Protein AF-E1ZC90-F1 (afdb_monomer_lite)

Foldseek 3Di:
DADFQEEEEEAPVQVCCCHPDPPSVVVCCVVCVVRRYDYDYYHLDALVNRQVCCVVPPQDDVHHYQEYEYDHQPSLLLVCQLVVHDSLCSQVSNVSSVVSSCVSCVNHHYHYDQDDQDWFAVVSNHADPDPDPPNNRIDRDPPHPCNVSSVSNRVVVD

Radius of gyration: 16.92 Å; chains: 1; bounding box: 38×31×52 Å

Sequence (158 aa):
MQGFRLLFYGDSITEYWMGTNRCVPAVFQKHFGRYRPGVMAVSADQTRHLLWRLQHGEAPVKHPPQTVVLLIGTNDLGLAANAGAPGGRARVAVLEVLYFMRSRWPNAHIILLALLPRGCEKFFGCEPAESGPGSQGRDFSYPSIFTPSITKVNVLLE

InterPro domains:
  IPR013830 SGNH hydrolase-type esterase domain [PF13472] (8-119)
  IPR036514 SGNH hydrolase superfamily [G3DSA:3.40.50.1110] (1-158)

Structure (mmCIF, N/CA/C/O backbone):
data_AF-E1ZC90-F1
#
_entry.id   AF-E1ZC90-F1
#
loop_
_atom_site.group_PDB
_atom_site.id
_atom_site.type_symbol
_atom_site.label_atom_id
_atom_site.label_alt_id
_atom_site.label_comp_id
_atom_site.label_asym_id
_atom_site.label_entity_id
_atom_site.label_seq_id
_atom_site.pdbx_PDB_ins_code
_atom_site.Cartn_x
_atom_site.Cartn_y
_atom_site.Cartn_z
_atom_site.occupancy
_atom_site.B_iso_or_equiv
_atom_site.auth_seq_id
_atom_site.auth_comp_id
_atom_site.auth_asym_id
_atom_site.auth_atom_id
_atom_site.pdbx_PDB_model_num
ATOM 1 N N . MET A 1 1 ? -24.516 4.048 14.988 1.00 54.34 1 MET A N 1
ATOM 2 C CA . MET A 1 1 ? -23.940 2.984 14.135 1.00 54.34 1 MET A CA 1
ATOM 3 C C . MET A 1 1 ? -22.553 2.662 14.657 1.00 54.34 1 MET A C 1
ATOM 5 O O . MET A 1 1 ? -21.864 3.587 15.059 1.00 54.34 1 MET A O 1
ATOM 9 N N . GLN A 1 2 ? -22.163 1.391 14.721 1.00 74.44 2 GLN A N 1
ATOM 10 C CA . GLN A 1 2 ? -20.828 1.006 15.189 1.00 74.44 2 GLN A CA 1
ATOM 11 C C . GLN A 1 2 ? -19.826 1.056 14.012 1.00 74.44 2 GLN A C 1
ATOM 13 O O . GLN A 1 2 ? -20.170 0.601 12.925 1.00 74.44 2 GLN A O 1
ATOM 18 N N . GLY A 1 3 ? -18.604 1.570 14.212 1.00 86.38 3 GLY A N 1
ATOM 19 C CA . GLY A 1 3 ? -17.572 1.670 13.156 1.00 86.38 3 GLY A CA 1
ATOM 20 C C . GLY A 1 3 ? -16.829 0.362 12.850 1.00 86.38 3 GLY A C 1
ATOM 21 O O . GLY A 1 3 ? -17.040 -0.645 13.528 1.00 86.38 3 GLY A O 1
ATOM 22 N N . PHE A 1 4 ? -15.969 0.373 11.831 1.00 94.12 4 PHE A N 1
ATOM 23 C CA . PHE A 1 4 ? -15.142 -0.772 11.426 1.00 94.12 4 PHE A CA 1
ATOM 24 C C . PHE A 1 4 ? -13.993 -1.009 12.413 1.00 94.12 4 PHE A C 1
ATOM 26 O O . PHE A 1 4 ? -13.382 -0.050 12.878 1.00 94.12 4 PHE A O 1
ATOM 33 N N . ARG A 1 5 ? -13.673 -2.273 12.732 1.00 96.69 5 ARG A N 1
ATOM 34 C CA . ARG A 1 5 ? -12.481 -2.578 13.556 1.00 96.69 5 ARG A CA 1
ATOM 35 C C . ARG A 1 5 ? -11.242 -2.820 12.696 1.00 96.69 5 ARG A C 1
ATOM 37 O O . ARG A 1 5 ? -10.144 -2.507 13.145 1.00 96.69 5 ARG A O 1
ATOM 44 N N . LEU A 1 6 ? -11.431 -3.339 11.485 1.00 97.50 6 LEU A N 1
ATOM 45 C CA . LEU A 1 6 ? -10.395 -3.566 10.483 1.00 97.50 6 LEU A CA 1
ATOM 46 C C . LEU A 1 6 ? -10.721 -2.737 9.236 1.00 97.50 6 LEU A C 1
ATOM 48 O O . LEU A 1 6 ? -11.791 -2.911 8.658 1.00 97.50 6 LEU A O 1
ATOM 52 N N . LEU A 1 7 ? -9.829 -1.839 8.828 1.00 97.38 7 LEU A N 1
ATOM 53 C CA . LEU A 1 7 ? -9.988 -1.045 7.608 1.00 97.38 7 LEU A CA 1
ATOM 54 C C . LEU A 1 7 ? -8.902 -1.382 6.594 1.00 97.38 7 LEU A C 1
ATOM 56 O O . LEU A 1 7 ? -7.726 -1.399 6.933 1.00 97.38 7 LEU A O 1
ATOM 60 N N . PHE A 1 8 ? -9.300 -1.613 5.350 1.00 98.00 8 PHE A N 1
ATOM 61 C CA . PHE A 1 8 ? -8.394 -1.777 4.221 1.00 98.00 8 PHE A CA 1
ATOM 62 C C . PHE A 1 8 ? -8.426 -0.511 3.370 1.00 98.00 8 PHE A C 1
ATOM 64 O O . PHE A 1 8 ? -9.482 -0.148 2.858 1.00 98.00 8 PHE A O 1
ATOM 71 N N . TYR A 1 9 ? -7.276 0.128 3.189 1.00 98.44 9 TYR A N 1
ATOM 72 C CA . TYR A 1 9 ? -7.088 1.224 2.243 1.00 98.44 9 TYR A CA 1
ATOM 73 C C . TYR A 1 9 ? -6.176 0.780 1.106 1.00 98.44 9 TYR A C 1
ATOM 75 O O . TYR A 1 9 ? -5.232 0.007 1.294 1.00 98.44 9 TYR A O 1
ATOM 83 N N . GLY A 1 10 ? -6.443 1.300 -0.084 1.00 97.81 10 GLY A N 1
ATOM 84 C CA . GLY A 1 10 ? -5.586 1.068 -1.230 1.00 97.81 10 GLY A CA 1
ATOM 85 C C . GLY A 1 10 ? -6.209 1.501 -2.539 1.00 97.81 10 GLY A C 1
ATOM 86 O O . GLY A 1 10 ? -7.117 2.332 -2.567 1.00 97.81 10 GLY A O 1
ATOM 87 N N . ASP A 1 11 ? -5.695 0.908 -3.605 1.00 96.94 11 ASP A N 1
ATOM 88 C CA . ASP A 1 11 ? -6.164 1.101 -4.971 1.00 96.94 11 ASP A CA 1
ATOM 89 C C . ASP A 1 11 ? -7.064 -0.057 -5.446 1.00 96.94 11 ASP A C 1
ATOM 91 O O . ASP A 1 11 ? -7.628 -0.804 -4.640 1.00 96.94 11 ASP A O 1
ATOM 95 N N . SER A 1 12 ? -7.170 -0.227 -6.766 1.00 93.94 12 SER A N 1
ATOM 96 C CA . SER A 1 12 ? -7.884 -1.317 -7.440 1.00 93.94 12 SER A CA 1
ATOM 97 C C . SER A 1 12 ? -7.614 -2.704 -6.849 1.00 93.94 12 SER A C 1
ATOM 99 O O . SER A 1 12 ? -8.541 -3.498 -6.731 1.00 93.94 12 SER A O 1
ATOM 101 N N . ILE A 1 13 ? -6.377 -3.015 -6.437 1.00 93.94 13 ILE A N 1
ATOM 102 C CA . ILE A 1 13 ? -6.041 -4.337 -5.879 1.00 93.94 13 ILE A CA 1
ATOM 103 C C . ILE A 1 13 ? -6.822 -4.577 -4.583 1.00 93.94 13 ILE A C 1
ATOM 105 O O . ILE A 1 13 ? -7.338 -5.671 -4.349 1.00 93.94 13 ILE A O 1
ATOM 109 N N . THR A 1 14 ? -6.930 -3.543 -3.750 1.00 95.06 14 THR A N 1
ATOM 110 C CA . THR A 1 14 ? -7.666 -3.592 -2.488 1.00 95.06 14 THR A CA 1
ATOM 111 C C . THR A 1 14 ? -9.175 -3.520 -2.725 1.00 95.06 14 THR A C 1
ATOM 113 O O . THR A 1 14 ? -9.926 -4.268 -2.104 1.00 95.06 14 THR A O 1
ATOM 116 N N . GLU A 1 15 ? -9.627 -2.671 -3.649 1.00 92.88 15 GLU A N 1
ATOM 117 C CA . GLU A 1 15 ? -11.043 -2.534 -4.013 1.00 92.88 15 GLU A CA 1
ATOM 118 C C . GLU A 1 15 ? -11.636 -3.860 -4.507 1.00 92.88 15 GLU A C 1
ATOM 120 O O . GLU A 1 15 ? -12.739 -4.238 -4.106 1.00 92.88 15 GLU A O 1
ATOM 125 N N . TYR A 1 16 ? -10.879 -4.629 -5.299 1.00 90.31 16 TYR A N 1
ATOM 126 C CA . TYR A 1 16 ? -11.343 -5.908 -5.832 1.00 90.31 16 TYR A CA 1
ATOM 127 C C . TYR A 1 16 ? -11.708 -6.941 -4.762 1.00 90.31 16 TYR A C 1
ATOM 129 O O . TYR A 1 16 ? -12.501 -7.837 -5.060 1.00 90.31 16 TYR A O 1
ATOM 137 N N . TRP A 1 17 ? -11.245 -6.792 -3.514 1.00 87.50 17 TRP A N 1
ATOM 138 C CA . TRP A 1 17 ? -11.692 -7.633 -2.398 1.00 87.50 17 TRP A CA 1
ATOM 139 C C . TRP A 1 17 ? -13.190 -7.500 -2.086 1.00 87.50 17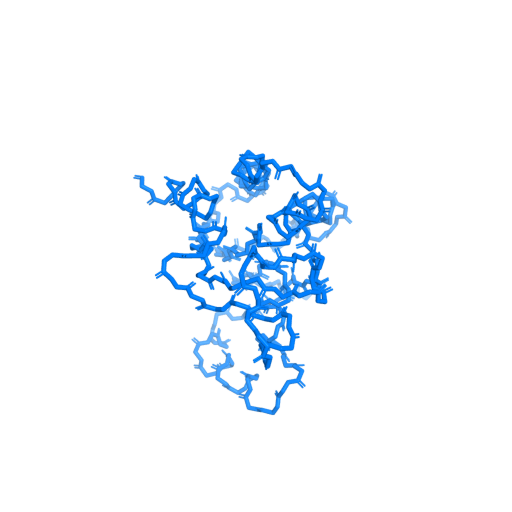 TRP A C 1
ATOM 141 O O . TRP A 1 17 ? -13.795 -8.457 -1.600 1.00 87.50 17 TRP A O 1
ATOM 151 N N . MET A 1 18 ? -13.806 -6.359 -2.420 1.00 78.25 18 MET A N 1
ATOM 152 C CA . MET A 1 18 ? -15.259 -6.147 -2.322 1.00 78.25 18 MET A CA 1
ATOM 153 C C . MET A 1 18 ? -16.035 -6.638 -3.547 1.00 78.25 18 MET A C 1
ATOM 155 O O . MET A 1 18 ? -17.258 -6.741 -3.487 1.00 78.25 18 MET A O 1
ATOM 159 N N . GLY A 1 19 ? -15.329 -7.017 -4.615 1.00 65.19 19 GLY A N 1
ATOM 160 C CA . GLY A 1 19 ? -15.874 -7.708 -5.777 1.00 65.19 19 GLY A CA 1
ATOM 161 C C . GLY A 1 19 ? -16.176 -6.814 -6.981 1.00 65.19 19 GLY A C 1
ATOM 162 O O . GLY A 1 19 ? -17.125 -6.043 -6.984 1.00 65.19 19 GLY A O 1
ATOM 163 N N . THR A 1 20 ? -15.438 -7.052 -8.066 1.00 56.25 20 THR A N 1
ATOM 164 C CA . THR A 1 20 ? -15.904 -6.891 -9.463 1.00 56.25 20 THR A CA 1
ATOM 165 C C . THR A 1 20 ? -15.950 -8.239 -10.207 1.00 56.25 20 THR A C 1
ATOM 167 O O . THR A 1 20 ? -16.547 -8.341 -11.274 1.00 56.25 20 THR A O 1
ATOM 170 N N . ASN A 1 21 ? -15.373 -9.297 -9.614 1.00 53.81 21 ASN A N 1
ATOM 171 C CA . ASN A 1 21 ? -15.377 -10.684 -10.086 1.00 53.81 21 ASN A CA 1
ATOM 172 C C . ASN A 1 21 ? -16.159 -11.596 -9.125 1.00 53.81 21 ASN A C 1
ATOM 174 O O . ASN A 1 21 ? -16.199 -11.370 -7.912 1.00 53.81 21 ASN A O 1
ATOM 178 N N . ARG A 1 22 ? -16.763 -12.666 -9.660 1.00 52.56 22 ARG A N 1
ATOM 179 C CA . ARG A 1 22 ? -17.494 -13.663 -8.858 1.00 52.56 22 ARG A CA 1
ATOM 180 C C . ARG A 1 22 ? -16.514 -14.388 -7.912 1.00 52.56 22 ARG A C 1
ATOM 182 O O . ARG A 1 22 ? -15.400 -14.703 -8.309 1.00 52.56 22 ARG A O 1
ATOM 189 N N . CYS A 1 23 ? -16.941 -14.640 -6.671 1.00 61.50 23 CYS A N 1
ATOM 190 C CA . CYS A 1 23 ? -16.245 -15.367 -5.584 1.00 61.50 23 CYS A CA 1
ATOM 191 C C . CYS A 1 23 ? -15.313 -14.576 -4.640 1.00 61.50 23 CYS A C 1
ATOM 193 O O . CYS A 1 23 ? -15.135 -15.021 -3.504 1.00 61.50 23 CYS A O 1
ATOM 195 N N . VAL A 1 24 ? -1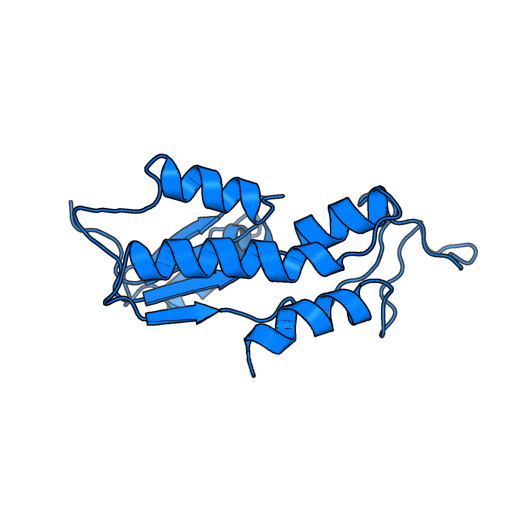4.775 -13.408 -5.012 1.00 76.06 24 VAL A N 1
ATOM 196 C CA . VAL A 1 24 ? -13.849 -12.655 -4.130 1.00 76.06 24 VAL A CA 1
ATOM 197 C C . VAL A 1 24 ? -14.490 -12.197 -2.801 1.00 76.06 24 VAL A C 1
ATOM 199 O O . VAL A 1 24 ? -13.879 -12.415 -1.748 1.00 76.06 24 VAL A O 1
ATOM 202 N N . PRO A 1 25 ? -15.744 -11.697 -2.778 1.00 82.81 25 PRO A N 1
ATOM 203 C CA . PRO A 1 25 ? -16.386 -11.281 -1.527 1.00 82.81 25 PRO A CA 1
ATOM 204 C C . PRO A 1 25 ? -16.563 -12.421 -0.512 1.00 82.81 25 PRO A C 1
ATOM 206 O O . PRO A 1 25 ? -16.490 -12.200 0.696 1.00 82.81 25 PRO A O 1
ATOM 209 N N . ALA A 1 26 ? -16.759 -13.659 -0.981 1.00 88.19 26 ALA A N 1
ATOM 210 C CA . ALA A 1 26 ? -16.930 -14.818 -0.105 1.00 88.19 26 ALA A CA 1
ATOM 211 C C . ALA A 1 26 ? -15.624 -15.176 0.620 1.00 88.19 26 ALA A C 1
ATOM 213 O O . ALA A 1 26 ? -15.639 -15.480 1.813 1.00 88.19 26 ALA A O 1
ATOM 214 N N . VAL A 1 27 ? -14.488 -15.094 -0.081 1.00 89.44 27 VAL A N 1
ATOM 215 C CA . VAL A 1 27 ? -13.159 -15.295 0.514 1.00 89.44 27 VAL A CA 1
ATOM 216 C C . VAL A 1 27 ? -12.875 -14.196 1.535 1.00 89.44 27 VAL A C 1
ATOM 218 O O . VAL A 1 27 ? -12.502 -14.499 2.670 1.00 89.44 27 VAL A O 1
ATOM 221 N N . PHE A 1 28 ? -13.123 -12.933 1.178 1.00 91.62 28 PHE A N 1
ATOM 222 C CA . PHE A 1 28 ? -12.938 -11.812 2.096 1.00 91.62 28 PHE A CA 1
ATOM 223 C C . PHE A 1 28 ? -13.760 -11.992 3.377 1.00 91.62 28 PHE A C 1
ATOM 225 O O . PHE A 1 28 ? -13.221 -11.932 4.484 1.00 91.62 28 PHE A O 1
ATOM 232 N N . GLN A 1 29 ? -15.049 -12.311 3.240 1.00 91.81 29 GLN A N 1
ATOM 233 C CA . GLN A 1 29 ? -15.932 -12.517 4.382 1.00 91.81 29 GLN A CA 1
ATOM 234 C C . GLN A 1 29 ? -15.510 -13.719 5.237 1.00 91.81 29 GLN A C 1
ATOM 236 O O . GLN A 1 29 ? -15.518 -13.620 6.465 1.00 91.81 29 GLN A O 1
ATOM 241 N N . LYS A 1 30 ? -15.091 -14.830 4.615 1.00 93.69 30 LYS A N 1
ATOM 242 C CA . LYS A 1 30 ? -14.606 -16.029 5.317 1.00 93.69 30 LYS A CA 1
ATOM 243 C C . LYS A 1 30 ? -13.406 -15.724 6.215 1.00 93.69 30 LYS A C 1
ATOM 245 O O . LYS A 1 30 ? -13.349 -16.221 7.338 1.00 93.69 30 LYS A O 1
ATOM 250 N N . HIS A 1 31 ? -12.451 -14.930 5.734 1.00 93.25 31 HIS A N 1
ATOM 251 C CA . HIS A 1 31 ? -11.200 -14.679 6.454 1.00 93.25 31 HIS A CA 1
ATOM 252 C C . HIS A 1 31 ? -11.262 -13.455 7.375 1.00 93.25 31 HIS A C 1
ATOM 254 O O . HIS A 1 31 ? -10.690 -13.482 8.468 1.00 93.25 31 HIS A O 1
ATOM 260 N N . PHE A 1 32 ? -11.983 -12.404 6.977 1.00 95.00 32 PHE A N 1
ATOM 261 C CA . PHE A 1 32 ? -11.963 -11.117 7.669 1.00 95.00 32 PHE A CA 1
ATOM 262 C C . PHE A 1 32 ? -13.287 -10.721 8.324 1.00 95.00 32 PHE A C 1
ATOM 264 O O . PHE A 1 32 ? -13.280 -9.849 9.190 1.00 95.00 32 PHE A O 1
ATOM 271 N N . GLY A 1 33 ? -14.408 -11.374 7.993 1.00 94.06 33 GLY A N 1
ATOM 272 C CA . GLY A 1 33 ? -15.750 -10.975 8.438 1.00 94.06 33 GLY A CA 1
ATOM 273 C C . GLY A 1 33 ? -15.896 -10.829 9.958 1.00 94.06 33 GLY A C 1
ATOM 274 O O . GLY A 1 33 ? -16.527 -9.886 10.439 1.00 94.06 33 GLY A O 1
ATOM 275 N N . ARG A 1 34 ? -15.222 -11.690 10.736 1.00 95.56 34 ARG A N 1
ATOM 276 C CA . ARG A 1 34 ? -15.208 -11.628 12.213 1.00 95.56 34 ARG A CA 1
ATOM 277 C C . ARG A 1 34 ? -14.613 -10.335 12.785 1.00 95.56 34 ARG A C 1
ATOM 279 O O . ARG A 1 34 ? -14.901 -9.980 13.925 1.00 95.56 34 ARG A O 1
ATOM 286 N N . TYR A 1 35 ? -13.796 -9.625 12.010 1.00 95.56 35 TYR A N 1
ATOM 287 C CA . TYR A 1 35 ? -13.144 -8.380 12.418 1.00 95.56 35 TYR A CA 1
ATOM 288 C C . TYR A 1 35 ? -13.938 -7.137 12.031 1.00 95.56 35 TYR A C 1
ATOM 290 O O . TYR A 1 35 ? -13.419 -6.035 12.161 1.00 95.56 35 TYR A O 1
ATOM 298 N N . ARG A 1 36 ? -15.186 -7.287 11.567 1.00 94.69 36 ARG A N 1
ATOM 299 C CA . ARG A 1 36 ? -16.020 -6.167 11.104 1.00 94.69 36 ARG A CA 1
ATOM 300 C C . ARG A 1 36 ? -15.248 -5.281 10.113 1.00 94.69 36 ARG A C 1
ATOM 302 O O . ARG A 1 36 ? -14.961 -4.120 10.435 1.00 94.69 36 ARG A O 1
ATOM 309 N N . PRO A 1 37 ? -14.842 -5.866 8.974 1.00 95.12 37 PRO A N 1
ATOM 310 C CA . PRO A 1 37 ? -13.959 -5.211 8.035 1.00 95.12 37 PRO A CA 1
ATOM 311 C C . PRO A 1 37 ? -14.705 -4.144 7.231 1.00 95.12 37 PRO A C 1
ATOM 313 O O . PRO A 1 37 ? -15.896 -4.285 6.957 1.00 95.12 37 PRO A O 1
ATOM 316 N N . GLY A 1 38 ? -13.989 -3.098 6.836 1.00 93.62 38 GLY A N 1
ATOM 317 C CA . GLY A 1 38 ? -14.404 -2.158 5.801 1.00 93.62 38 GLY A CA 1
ATOM 318 C C . GLY A 1 38 ? -13.300 -2.019 4.761 1.00 93.62 38 GLY A C 1
ATOM 319 O O . GLY A 1 38 ? -12.118 -2.069 5.103 1.00 93.62 38 GLY A O 1
ATOM 320 N N . VAL A 1 39 ? -13.684 -1.857 3.500 1.00 94.81 39 VAL A N 1
ATOM 321 C CA . VAL A 1 39 ? -12.761 -1.594 2.392 1.00 94.81 39 VAL A CA 1
ATOM 322 C C . VAL A 1 39 ? -13.032 -0.185 1.881 1.00 94.81 39 VAL A C 1
ATOM 324 O O . VAL A 1 39 ? -14.158 0.147 1.524 1.00 94.81 39 VAL A O 1
ATOM 327 N N . MET A 1 40 ? -11.990 0.635 1.906 1.00 95.81 40 MET A N 1
ATOM 328 C CA . MET A 1 40 ? -11.966 2.065 1.606 1.00 95.81 40 MET A CA 1
ATOM 329 C C . MET A 1 40 ? -10.908 2.318 0.522 1.00 95.81 40 MET A C 1
ATOM 331 O O . MET A 1 40 ? -9.886 2.985 0.717 1.00 95.81 40 MET A O 1
ATOM 335 N N . ALA A 1 41 ? -11.116 1.670 -0.621 1.00 95.69 41 ALA A N 1
ATOM 336 C CA . ALA A 1 41 ? -10.185 1.626 -1.738 1.00 95.69 41 ALA A CA 1
ATOM 337 C C . ALA A 1 41 ? -10.890 2.011 -3.037 1.00 95.69 41 ALA A C 1
ATOM 339 O O . ALA A 1 41 ? -12.071 1.717 -3.204 1.00 95.69 41 ALA A O 1
ATOM 340 N N . VAL A 1 42 ? -10.157 2.674 -3.929 1.00 95.62 42 VAL A N 1
ATOM 341 C CA . VAL A 1 42 ? -10.687 3.219 -5.185 1.00 95.62 42 VAL A CA 1
ATOM 342 C C . VAL A 1 42 ? -9.735 2.856 -6.318 1.00 95.62 42 VAL A C 1
ATOM 344 O O . VAL A 1 42 ? -8.524 3.058 -6.212 1.00 95.62 42 VAL A O 1
ATOM 347 N N . SER A 1 43 ? -10.262 2.312 -7.412 1.00 94.12 43 SER A N 1
ATOM 348 C CA . SER A 1 43 ? -9.463 2.005 -8.599 1.00 94.12 43 SER A CA 1
ATOM 349 C C . SER A 1 43 ? -8.656 3.205 -9.091 1.00 94.12 43 SER A C 1
ATOM 351 O O . SER A 1 43 ? -9.126 4.338 -9.094 1.00 94.12 43 SER A O 1
ATOM 353 N N . ALA A 1 44 ? -7.429 2.929 -9.541 1.00 93.69 44 ALA A N 1
ATOM 354 C CA . ALA A 1 44 ? -6.456 3.915 -10.020 1.00 93.69 44 ALA A CA 1
ATOM 355 C C . ALA A 1 44 ? -5.947 4.938 -8.982 1.00 93.69 44 ALA A C 1
ATOM 357 O O . ALA A 1 44 ? -5.170 5.828 -9.346 1.00 93.69 44 ALA A O 1
ATOM 358 N N . ASP A 1 45 ? -6.300 4.806 -7.697 1.00 97.69 45 ASP A N 1
ATOM 359 C CA . ASP A 1 45 ? -5.771 5.708 -6.679 1.00 97.69 45 ASP A CA 1
ATOM 360 C C . ASP A 1 45 ? -4.245 5.669 -6.605 1.00 97.69 45 ASP A C 1
ATOM 362 O O . ASP A 1 45 ? -3.610 4.613 -6.557 1.00 97.69 45 ASP A O 1
ATOM 366 N N . GLN A 1 46 ? -3.672 6.867 -6.574 1.00 97.62 46 GLN A N 1
ATOM 367 C CA . GLN A 1 46 ? -2.295 7.126 -6.186 1.00 97.62 46 GLN A CA 1
ATOM 368 C C . GLN A 1 46 ? -2.271 7.487 -4.703 1.00 97.62 46 GLN A C 1
ATOM 370 O O . GLN A 1 46 ? -3.291 7.881 -4.128 1.00 97.62 46 GLN A O 1
ATOM 375 N N . THR A 1 47 ? -1.091 7.444 -4.097 1.00 98.19 47 THR A N 1
ATOM 376 C CA . THR A 1 47 ? -0.882 7.844 -2.695 1.00 98.19 47 THR A CA 1
ATOM 377 C C . THR A 1 47 ? -1.517 9.197 -2.348 1.00 98.19 47 THR A C 1
ATOM 379 O O . THR A 1 47 ? -2.213 9.311 -1.341 1.00 98.19 47 THR A O 1
ATOM 382 N N . ARG A 1 48 ? -1.362 10.206 -3.215 1.00 97.69 48 ARG A N 1
ATOM 383 C CA . ARG A 1 48 ? -1.925 11.556 -3.030 1.00 97.69 48 ARG A CA 1
ATOM 384 C C . ARG A 1 48 ? -3.455 11.607 -3.072 1.00 97.69 48 ARG A C 1
ATOM 386 O O . ARG A 1 48 ? -4.046 12.430 -2.381 1.00 97.69 48 ARG A O 1
ATOM 393 N N . HIS A 1 49 ? -4.097 10.747 -3.867 1.00 98.56 49 HIS A N 1
ATOM 394 C CA . HIS A 1 49 ? -5.560 10.684 -3.925 1.00 98.56 49 HIS A CA 1
ATOM 395 C C . HIS A 1 49 ? -6.092 10.126 -2.605 1.00 98.56 49 HIS A C 1
ATOM 397 O O . HIS A 1 49 ? -6.948 10.741 -1.972 1.00 98.56 49 HIS A O 1
ATOM 403 N N . LEU A 1 50 ? -5.494 9.028 -2.132 1.00 98.69 50 LEU A N 1
ATOM 404 C CA . LEU A 1 50 ? -5.803 8.459 -0.826 1.00 98.69 50 LEU A CA 1
ATOM 405 C C . LEU A 1 50 ? -5.541 9.460 0.309 1.00 98.69 50 LEU A C 1
ATOM 407 O O . LEU A 1 50 ? -6.397 9.632 1.174 1.00 98.69 50 LEU A O 1
ATOM 411 N N . LEU A 1 51 ? -4.395 10.149 0.308 1.00 98.69 51 LEU A N 1
ATOM 412 C CA . LEU A 1 51 ? -4.082 11.158 1.325 1.00 98.69 51 LEU A CA 1
ATOM 413 C C . LEU A 1 51 ? -5.150 12.255 1.372 1.00 98.69 51 LEU A C 1
ATOM 415 O O . LEU A 1 51 ? -5.623 12.608 2.453 1.00 98.69 51 LEU A O 1
ATOM 419 N N . TRP A 1 52 ? -5.568 12.748 0.205 1.00 98.62 52 TRP A N 1
ATOM 420 C CA . TRP A 1 52 ? -6.643 13.725 0.114 1.00 98.62 52 TRP A CA 1
ATOM 421 C C . TRP A 1 52 ? -7.941 13.172 0.714 1.00 98.62 52 TRP A C 1
ATOM 423 O O . TRP A 1 52 ? -8.518 13.804 1.595 1.00 98.62 52 TRP A O 1
ATOM 433 N N . ARG A 1 53 ? -8.369 11.963 0.331 1.00 98.62 53 ARG A N 1
ATOM 434 C CA . ARG A 1 53 ? -9.593 11.337 0.866 1.00 98.62 53 ARG A CA 1
ATOM 435 C C . ARG A 1 53 ? -9.565 11.193 2.389 1.00 98.62 53 ARG A C 1
ATOM 437 O O . ARG A 1 53 ? -10.533 11.534 3.073 1.00 98.62 53 ARG A O 1
ATOM 444 N N . LEU A 1 54 ? -8.431 10.757 2.937 1.00 98.44 54 LEU A N 1
ATOM 445 C CA . LEU A 1 54 ? -8.223 10.630 4.380 1.00 98.44 54 LEU A CA 1
ATOM 446 C C . LEU A 1 54 ? -8.369 11.976 5.107 1.00 98.44 54 LEU A C 1
ATOM 448 O O . LEU A 1 54 ? -9.002 12.043 6.164 1.00 98.44 54 LEU A O 1
ATOM 452 N N . GLN A 1 55 ? -7.828 13.051 4.531 1.00 98.12 55 GLN A N 1
ATOM 453 C CA . GLN A 1 55 ? -7.947 14.412 5.062 1.00 98.12 55 GLN A CA 1
ATOM 454 C C . GLN A 1 55 ? -9.375 14.971 4.960 1.00 98.12 55 GLN A C 1
ATOM 456 O O . GLN A 1 55 ? -9.765 15.798 5.782 1.00 98.12 55 GLN A O 1
ATOM 461 N N . HIS A 1 56 ? -10.169 14.488 4.003 1.00 97.81 56 HIS A N 1
ATOM 462 C CA . HIS A 1 56 ? -11.489 15.027 3.665 1.00 97.81 56 HIS A CA 1
ATOM 463 C C . HIS A 1 56 ? -12.645 14.114 4.095 1.00 97.81 56 HIS A C 1
ATOM 465 O O . HIS A 1 56 ? -13.697 14.066 3.463 1.00 97.81 56 HIS A O 1
ATOM 471 N N . GLY A 1 57 ? -12.476 13.423 5.224 1.00 94.50 57 GLY A N 1
ATOM 472 C CA . GLY A 1 57 ? -13.577 12.766 5.933 1.00 94.50 57 GLY A CA 1
ATOM 473 C C . GLY A 1 57 ? -13.620 11.247 5.816 1.00 94.50 57 GLY A C 1
ATOM 474 O O . GLY A 1 57 ? -14.371 10.619 6.560 1.00 94.50 57 GLY A O 1
ATOM 475 N N . GLU A 1 58 ? -12.775 10.633 4.985 1.00 96.62 58 GLU A N 1
ATOM 476 C CA . GLU A 1 58 ? -12.717 9.170 4.904 1.00 96.62 58 GLU A CA 1
ATOM 477 C C . GLU A 1 58 ? -11.950 8.535 6.072 1.00 96.62 58 GLU A C 1
ATOM 479 O O . GLU A 1 58 ? -12.017 7.326 6.279 1.00 96.62 58 GLU A O 1
ATOM 484 N N . ALA A 1 59 ? -11.254 9.339 6.884 1.00 97.06 59 ALA A N 1
ATOM 485 C CA . ALA A 1 59 ? -10.625 8.871 8.109 1.00 97.06 59 ALA A CA 1
ATOM 486 C C . ALA A 1 59 ? -11.561 9.020 9.334 1.00 97.06 59 ALA A C 1
ATOM 488 O O . ALA A 1 59 ? -11.616 10.115 9.922 1.00 97.06 59 ALA A O 1
ATOM 489 N N . PRO A 1 60 ? -12.279 7.959 9.774 1.00 95.12 60 PRO A N 1
ATOM 490 C CA . PRO A 1 60 ? -13.234 8.042 10.881 1.00 95.12 60 PRO A CA 1
ATOM 491 C C . PRO A 1 60 ? -12.620 8.549 12.191 1.00 95.12 60 PRO A C 1
ATOM 493 O O . PRO A 1 60 ? -11.559 8.094 12.620 1.00 95.12 60 PRO A O 1
ATOM 496 N N . VAL A 1 61 ? -13.348 9.462 12.849 1.00 93.31 61 VAL A N 1
ATOM 497 C CA . VAL A 1 61 ? -12.959 10.089 14.132 1.00 93.31 61 VAL A CA 1
ATOM 498 C C . VAL A 1 61 ? -13.686 9.456 15.308 1.00 93.31 61 VAL A C 1
ATOM 500 O O . VAL A 1 61 ? -13.086 9.129 16.322 1.00 93.31 61 VAL A O 1
ATOM 503 N N . LYS A 1 62 ? -15.007 9.288 15.172 1.00 93.56 62 LYS A N 1
ATOM 504 C CA . LYS A 1 62 ? -15.888 8.847 16.262 1.00 93.56 62 LYS A CA 1
ATOM 505 C C . LYS A 1 62 ? -15.667 7.379 16.629 1.00 93.56 62 LYS A C 1
ATOM 507 O O . LYS A 1 62 ? -15.838 6.986 17.778 1.00 93.56 62 LYS A O 1
ATOM 512 N N . HIS A 1 63 ? -15.314 6.575 15.633 1.00 93.56 63 HIS A N 1
ATOM 513 C CA . HIS A 1 63 ? -15.071 5.145 15.765 1.00 93.56 63 HIS A CA 1
ATOM 514 C C . HIS A 1 63 ? -13.786 4.798 15.003 1.00 93.56 63 HIS A C 1
ATOM 516 O O . HIS A 1 63 ? -13.878 4.331 13.866 1.00 93.56 63 HIS A O 1
ATOM 522 N N . PRO A 1 64 ? -12.605 5.100 15.572 1.00 95.75 64 PRO A N 1
ATOM 523 C CA . PRO A 1 64 ? -11.338 4.798 14.920 1.00 95.75 64 PRO A CA 1
ATOM 524 C C . PRO A 1 64 ? -11.152 3.275 14.785 1.00 95.75 64 PRO A C 1
ATOM 526 O O . PRO A 1 64 ? -11.608 2.524 15.658 1.00 95.75 64 PRO A O 1
ATOM 529 N N . PRO A 1 65 ? -10.497 2.803 13.711 1.00 97.31 65 PRO A N 1
ATOM 530 C CA . PRO A 1 65 ? -10.196 1.390 13.535 1.00 97.31 65 PRO A CA 1
ATOM 531 C C . PRO A 1 65 ? -9.186 0.911 14.584 1.00 97.31 65 PRO A C 1
ATOM 533 O O . PRO A 1 65 ? -8.385 1.683 15.106 1.00 97.31 65 PRO A O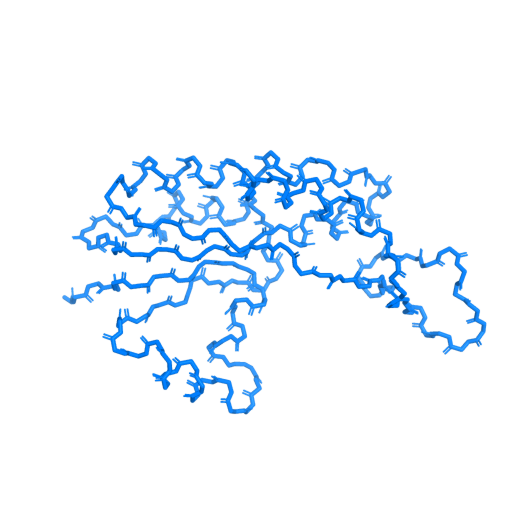 1
ATOM 536 N N . GLN A 1 66 ? -9.194 -0.391 14.855 1.00 98.06 66 GLN A N 1
ATOM 537 C CA . GLN A 1 66 ? -8.153 -1.043 15.657 1.00 98.06 66 GLN A CA 1
ATOM 538 C C . GLN A 1 66 ? -6.976 -1.481 14.786 1.00 98.06 66 GLN A C 1
ATOM 540 O O . GLN A 1 66 ? -5.834 -1.508 15.239 1.00 98.06 66 GLN A O 1
ATOM 545 N N . THR A 1 67 ? -7.252 -1.831 13.531 1.00 98.56 67 THR A N 1
ATOM 546 C CA . T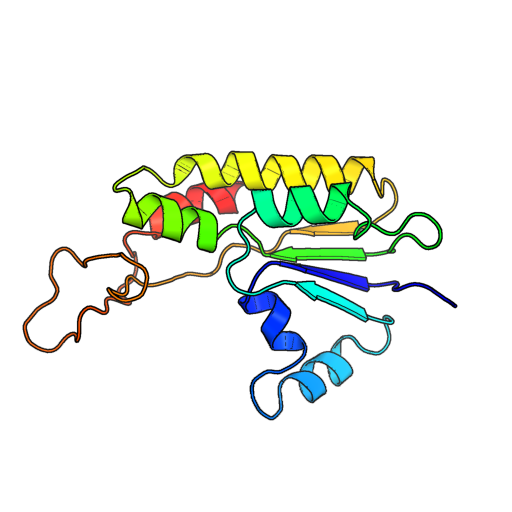HR A 1 67 ? -6.245 -2.259 12.567 1.00 98.56 67 THR A CA 1
ATOM 547 C C . THR A 1 67 ? -6.526 -1.633 11.214 1.00 98.56 67 THR A C 1
ATOM 549 O O . THR A 1 67 ? -7.675 -1.583 10.769 1.00 98.56 67 THR A O 1
ATOM 552 N N . VAL A 1 68 ? -5.467 -1.175 10.559 1.00 98.56 68 VAL A N 1
ATOM 553 C CA . VAL A 1 68 ? -5.503 -0.623 9.210 1.00 98.56 68 VAL A CA 1
ATOM 554 C C . VAL A 1 68 ? -4.533 -1.406 8.344 1.00 98.56 68 VAL A C 1
ATOM 556 O O . VAL A 1 68 ? -3.380 -1.577 8.720 1.00 98.56 68 VAL A O 1
ATOM 559 N N . VAL A 1 69 ? -4.990 -1.875 7.191 1.00 98.56 69 VAL A N 1
ATOM 560 C CA . VAL A 1 69 ? -4.161 -2.510 6.167 1.00 98.56 69 VAL A CA 1
ATOM 561 C C . VAL A 1 69 ? -4.031 -1.536 5.007 1.00 98.56 69 VAL A C 1
ATOM 563 O O . VAL A 1 69 ? -5.040 -1.027 4.520 1.00 98.56 69 VAL A O 1
ATOM 566 N N . LEU A 1 70 ? -2.803 -1.269 4.575 1.00 98.69 70 LEU A N 1
ATOM 567 C CA . LEU A 1 70 ? -2.499 -0.331 3.504 1.00 98.69 70 LEU A CA 1
ATOM 568 C C . LEU A 1 70 ? -1.729 -1.033 2.385 1.00 98.69 70 LEU A C 1
ATOM 570 O O . LEU A 1 70 ? -0.634 -1.541 2.614 1.00 98.69 70 LEU A O 1
ATOM 574 N N . LEU A 1 71 ? -2.276 -0.998 1.171 1.00 98.50 71 LEU A N 1
ATOM 575 C CA . LEU A 1 71 ? -1.566 -1.329 -0.066 1.00 98.50 71 LEU A CA 1
ATOM 576 C C . LEU A 1 71 ? -1.812 -0.213 -1.081 1.00 98.50 71 LEU A C 1
ATOM 578 O O . LEU A 1 71 ? -2.902 -0.114 -1.637 1.00 98.50 71 LEU A O 1
ATOM 582 N N . ILE A 1 72 ? -0.820 0.651 -1.286 1.00 98.31 72 ILE A N 1
ATOM 583 C CA . ILE A 1 72 ? -0.921 1.811 -2.177 1.00 98.31 72 ILE A CA 1
ATOM 584 C C . ILE A 1 72 ? 0.455 2.140 -2.758 1.00 98.31 72 ILE A C 1
ATOM 586 O O . ILE A 1 72 ? 1.473 1.919 -2.104 1.00 98.31 72 ILE A O 1
ATOM 590 N N . GLY A 1 73 ? 0.493 2.687 -3.973 1.00 97.12 73 GLY A N 1
ATOM 591 C CA . GLY A 1 73 ? 1.727 3.169 -4.604 1.00 97.12 73 GLY A CA 1
ATOM 592 C C . GLY A 1 73 ? 1.999 2.592 -5.991 1.00 97.12 73 GLY A C 1
ATOM 593 O O . GLY A 1 73 ? 2.803 3.145 -6.737 1.00 97.12 73 GLY A O 1
ATOM 594 N N . THR A 1 74 ? 1.318 1.512 -6.391 1.00 96.00 74 THR A N 1
ATOM 595 C CA . THR A 1 74 ? 1.541 0.909 -7.718 1.00 96.00 74 THR A CA 1
ATOM 596 C C . THR A 1 74 ? 1.151 1.862 -8.855 1.00 96.00 74 THR A C 1
ATOM 598 O O . THR A 1 74 ? 1.818 1.904 -9.889 1.00 96.00 74 THR A O 1
ATOM 601 N N . ASN A 1 75 ? 0.116 2.685 -8.657 1.00 95.00 75 ASN A N 1
ATOM 602 C CA . ASN A 1 75 ? -0.328 3.670 -9.646 1.00 95.00 75 ASN A CA 1
ATOM 603 C C . ASN A 1 75 ? 0.582 4.900 -9.705 1.00 95.00 75 ASN A C 1
ATOM 605 O O . ASN A 1 75 ? 0.709 5.502 -10.767 1.00 95.00 75 ASN A O 1
ATOM 609 N N . ASP A 1 76 ? 1.262 5.247 -8.610 1.00 95.50 76 ASP A N 1
ATOM 610 C CA . ASP A 1 76 ? 2.307 6.274 -8.604 1.00 95.50 76 ASP A CA 1
ATOM 611 C C . ASP A 1 76 ? 3.476 5.849 -9.502 1.00 95.50 76 ASP A C 1
ATOM 613 O O . ASP A 1 76 ? 3.988 6.648 -10.288 1.00 95.50 76 ASP A O 1
ATOM 617 N N . LEU A 1 77 ? 3.859 4.567 -9.437 1.00 93.50 77 LEU A N 1
ATOM 618 C CA . LEU A 1 77 ? 4.878 3.994 -10.316 1.00 93.50 77 LEU A CA 1
ATOM 619 C C . LEU A 1 77 ? 4.426 3.969 -11.779 1.00 93.50 77 LEU A C 1
ATOM 621 O O . LEU A 1 77 ? 5.209 4.327 -12.656 1.00 93.50 77 LEU A O 1
ATOM 625 N N . GLY A 1 78 ? 3.172 3.585 -12.037 1.00 90.31 78 GLY A N 1
ATOM 626 C CA . GLY A 1 78 ? 2.585 3.619 -13.379 1.00 90.31 78 GLY A CA 1
ATOM 627 C C . GLY A 1 78 ? 2.591 5.027 -13.978 1.00 90.31 78 GLY A C 1
ATOM 628 O O . GLY A 1 78 ? 3.079 5.221 -15.086 1.00 90.31 78 GLY A O 1
ATOM 629 N N . LEU A 1 79 ? 2.140 6.032 -13.219 1.00 90.38 79 LEU A N 1
ATOM 630 C CA . LEU A 1 79 ? 2.172 7.429 -13.659 1.00 90.38 79 LEU A CA 1
ATOM 631 C C . LEU A 1 79 ? 3.601 7.892 -13.976 1.00 90.38 79 LEU A C 1
ATOM 633 O O . LEU A 1 79 ? 3.820 8.545 -14.995 1.00 90.38 79 LEU A O 1
ATOM 637 N N . ALA A 1 80 ? 4.565 7.568 -13.109 1.00 89.69 80 ALA A N 1
ATOM 638 C CA . ALA A 1 80 ? 5.957 7.949 -13.313 1.00 89.69 80 ALA A CA 1
ATOM 639 C C . ALA A 1 80 ? 6.531 7.326 -14.593 1.00 89.69 80 ALA A C 1
ATOM 641 O O . ALA A 1 80 ? 7.120 8.047 -15.396 1.00 89.69 80 ALA A O 1
ATOM 642 N N . ALA A 1 81 ? 6.295 6.030 -14.825 1.00 86.81 81 ALA A N 1
ATOM 643 C CA . ALA A 1 81 ? 6.737 5.345 -16.039 1.00 86.81 81 ALA A CA 1
ATOM 644 C C . ALA A 1 81 ? 6.177 6.007 -17.310 1.00 86.81 81 ALA A C 1
ATOM 646 O O . ALA A 1 81 ? 6.933 6.262 -18.243 1.00 86.81 81 ALA A O 1
ATOM 647 N N . ASN A 1 82 ? 4.897 6.389 -17.306 1.00 84.31 82 ASN A N 1
ATOM 648 C CA . ASN A 1 82 ? 4.242 7.038 -18.453 1.00 84.31 82 ASN A CA 1
ATOM 649 C C . ASN A 1 82 ? 4.811 8.414 -18.768 1.00 84.31 82 ASN A C 1
ATOM 651 O O . ASN A 1 82 ? 4.786 8.862 -19.910 1.00 84.31 82 ASN A O 1
ATOM 655 N N . ALA A 1 83 ? 5.307 9.097 -17.742 1.00 85.25 83 ALA A N 1
ATOM 656 C CA . ALA A 1 83 ? 5.965 10.384 -17.876 1.00 85.25 83 ALA A CA 1
ATOM 657 C C . ALA A 1 83 ? 7.466 10.258 -18.201 1.00 85.25 83 ALA A C 1
ATOM 659 O O . ALA A 1 83 ? 8.158 11.273 -18.226 1.00 85.25 83 ALA A O 1
ATOM 660 N N . GLY A 1 84 ? 7.999 9.039 -18.375 1.00 82.75 84 GLY A N 1
ATOM 661 C CA . GLY A 1 84 ? 9.442 8.805 -18.499 1.00 82.75 84 GLY A CA 1
ATOM 662 C C . GLY A 1 84 ? 10.229 9.223 -17.248 1.00 82.75 84 GLY A C 1
ATOM 663 O O . GLY A 1 84 ? 11.421 9.514 -17.321 1.00 82.75 84 GLY A O 1
ATOM 664 N N . ALA A 1 85 ? 9.559 9.303 -16.096 1.00 84.56 85 ALA A N 1
ATOM 665 C CA . ALA A 1 85 ? 10.105 9.801 -14.845 1.00 84.56 85 ALA A CA 1
ATOM 666 C C . ALA A 1 85 ? 10.498 8.649 -13.902 1.00 84.56 85 ALA A C 1
ATOM 668 O O . ALA A 1 85 ? 9.866 7.590 -13.887 1.00 84.56 85 ALA A O 1
ATOM 669 N N . PRO A 1 86 ? 11.510 8.842 -13.038 1.00 82.25 86 PRO A N 1
ATOM 670 C CA . PRO A 1 86 ? 11.877 7.833 -12.055 1.00 82.25 86 PRO A CA 1
ATOM 671 C C . PRO A 1 86 ? 10.780 7.663 -10.990 1.00 82.25 86 PRO A C 1
ATOM 673 O O . PRO A 1 86 ? 10.349 8.629 -10.359 1.00 82.25 86 PRO A O 1
ATOM 676 N N . GLY A 1 87 ? 10.412 6.415 -10.686 1.00 82.44 87 GLY A N 1
ATOM 677 C CA . GLY A 1 87 ? 9.407 6.069 -9.667 1.00 82.44 87 GLY A CA 1
ATOM 678 C C . GLY A 1 87 ? 9.825 6.319 -8.208 1.00 82.44 87 GLY A C 1
ATOM 679 O O . GLY A 1 87 ? 9.077 6.010 -7.285 1.00 82.44 87 GLY A O 1
ATOM 680 N N . GLY A 1 88 ? 11.008 6.895 -7.963 1.00 79.75 88 GLY A N 1
ATOM 681 C CA . GLY A 1 88 ? 11.573 7.072 -6.618 1.00 79.75 88 GLY A CA 1
ATOM 682 C C . GLY A 1 88 ? 10.733 7.938 -5.669 1.00 79.75 88 GLY A C 1
ATOM 683 O O . GLY A 1 88 ? 10.849 7.787 -4.454 1.00 79.75 88 GLY A O 1
ATOM 684 N N . ARG A 1 89 ? 9.854 8.803 -6.198 1.00 89.00 89 ARG A N 1
ATOM 685 C CA . ARG A 1 89 ? 8.949 9.635 -5.382 1.00 89.00 89 ARG A CA 1
ATOM 686 C C . ARG A 1 89 ? 7.843 8.832 -4.695 1.00 89.00 89 ARG A C 1
ATOM 688 O O . ARG A 1 89 ? 7.370 9.263 -3.649 1.00 89.00 89 ARG A O 1
ATOM 695 N N . ALA A 1 90 ? 7.480 7.659 -5.222 1.00 93.19 90 ALA A N 1
ATOM 696 C CA . ALA A 1 90 ? 6.411 6.835 -4.656 1.00 93.19 90 ALA A CA 1
ATOM 697 C C . ALA A 1 90 ? 6.685 6.455 -3.194 1.00 93.19 90 ALA A C 1
ATOM 699 O O . ALA A 1 90 ? 5.780 6.496 -2.371 1.00 93.19 90 ALA A O 1
ATOM 700 N N . ARG A 1 91 ? 7.947 6.179 -2.833 1.00 94.94 91 ARG A N 1
ATOM 701 C CA . ARG A 1 91 ? 8.332 5.866 -1.446 1.00 94.94 91 ARG A CA 1
ATOM 702 C C . ARG A 1 91 ? 7.982 7.003 -0.483 1.00 94.94 91 ARG A C 1
ATOM 704 O O . ARG A 1 91 ? 7.423 6.756 0.580 1.00 94.94 91 ARG A O 1
ATOM 711 N N . VAL A 1 92 ? 8.333 8.236 -0.847 1.00 95.56 92 VAL A N 1
ATOM 712 C CA . VAL A 1 92 ? 8.058 9.422 -0.019 1.00 95.56 92 VAL A CA 1
ATOM 713 C C . VAL A 1 92 ? 6.553 9.627 0.117 1.00 95.56 92 VAL A C 1
ATOM 715 O O . VAL A 1 92 ? 6.060 9.841 1.217 1.00 95.56 92 VAL A O 1
ATOM 718 N N . ALA A 1 93 ? 5.812 9.464 -0.974 1.00 96.25 93 ALA A N 1
ATOM 719 C CA . ALA A 1 93 ? 4.371 9.653 -0.960 1.00 96.25 93 ALA A CA 1
ATOM 720 C C . ALA A 1 93 ? 3.632 8.564 -0.143 1.00 96.25 93 ALA A C 1
ATOM 722 O O . ALA A 1 93 ? 2.674 8.857 0.570 1.00 96.25 93 ALA A O 1
ATOM 723 N N . VAL A 1 94 ? 4.118 7.313 -0.143 1.00 98.06 94 VAL A N 1
ATOM 724 C CA . VAL A 1 94 ? 3.628 6.259 0.772 1.00 98.06 94 VAL A CA 1
ATOM 725 C C . VAL A 1 94 ? 3.919 6.621 2.233 1.00 98.06 94 VAL A C 1
ATOM 727 O O . VAL A 1 94 ? 3.051 6.454 3.092 1.00 98.06 94 VAL A O 1
ATOM 730 N N . LEU A 1 95 ? 5.111 7.154 2.528 1.00 97.50 95 LEU A N 1
ATOM 731 C CA . LEU A 1 95 ? 5.458 7.625 3.873 1.00 97.50 95 LEU A CA 1
ATOM 732 C C . LEU A 1 95 ? 4.515 8.733 4.357 1.00 97.50 95 LEU A C 1
ATOM 734 O O . LEU A 1 95 ? 4.095 8.696 5.509 1.00 97.50 95 LEU A O 1
ATOM 738 N N . GLU A 1 96 ? 4.140 9.686 3.504 1.00 98.19 96 GLU A N 1
ATOM 739 C CA . GLU A 1 96 ? 3.195 10.756 3.859 1.00 98.19 96 GLU A CA 1
ATOM 740 C C . GLU A 1 96 ? 1.830 10.205 4.295 1.00 98.19 96 GLU A C 1
ATOM 742 O O . GLU A 1 96 ? 1.290 10.624 5.324 1.00 98.19 96 GLU A O 1
ATOM 747 N N . VAL A 1 97 ? 1.302 9.208 3.575 1.00 98.56 97 VAL A N 1
ATOM 748 C CA . VAL A 1 97 ? 0.063 8.512 3.962 1.00 98.56 97 VAL A CA 1
ATOM 749 C C . VAL A 1 97 ? 0.229 7.820 5.316 1.00 98.56 97 VAL A C 1
ATOM 751 O O . VAL A 1 97 ? -0.638 7.948 6.183 1.00 98.56 97 VAL A O 1
ATOM 754 N N . LEU A 1 98 ? 1.347 7.122 5.537 1.00 98.12 98 LEU A N 1
ATOM 755 C CA . LEU A 1 98 ? 1.623 6.453 6.811 1.00 98.12 98 LEU A CA 1
ATOM 756 C C . LEU A 1 98 ? 1.724 7.437 7.978 1.00 98.12 98 LEU A C 1
ATOM 758 O O . LEU A 1 98 ? 1.158 7.178 9.041 1.00 98.12 98 LEU A O 1
ATOM 762 N N . TYR A 1 99 ? 2.417 8.563 7.795 1.00 98.25 99 TYR A N 1
ATOM 763 C CA . TYR A 1 99 ? 2.514 9.608 8.812 1.00 98.25 99 TYR A CA 1
ATOM 764 C C . TYR A 1 99 ? 1.141 10.176 9.154 1.00 98.25 99 TYR A C 1
ATOM 766 O O . TYR A 1 99 ? 0.808 10.297 10.336 1.00 98.25 99 TYR A O 1
ATOM 774 N N . PHE A 1 100 ? 0.315 10.445 8.141 1.00 98.56 100 PHE A N 1
ATOM 775 C CA . PHE A 1 100 ? -1.056 10.881 8.363 1.00 98.56 100 PHE A CA 1
ATOM 776 C C . PHE A 1 100 ? -1.856 9.839 9.157 1.00 98.56 100 PHE A C 1
ATOM 778 O O . PHE A 1 100 ? -2.459 10.178 10.174 1.00 98.56 100 PHE A O 1
ATOM 785 N N . MET A 1 101 ? -1.832 8.565 8.749 1.00 98.38 101 MET A N 1
ATOM 786 C CA . MET A 1 101 ? -2.563 7.494 9.438 1.00 98.38 101 MET A CA 1
ATOM 787 C C . MET A 1 101 ? -2.106 7.317 10.890 1.00 98.38 101 MET A C 1
ATOM 789 O O . MET A 1 101 ? -2.950 7.176 11.773 1.00 98.38 101 MET A O 1
ATOM 793 N N . ARG A 1 102 ? -0.794 7.375 11.161 1.00 97.94 102 ARG A N 1
ATOM 794 C CA . ARG A 1 102 ? -0.242 7.294 12.526 1.00 97.94 102 ARG A CA 1
ATOM 795 C C . ARG A 1 102 ? -0.674 8.469 13.395 1.00 97.94 102 ARG A C 1
ATOM 797 O O . ARG A 1 102 ? -1.025 8.270 14.552 1.00 97.94 102 ARG A O 1
ATOM 804 N N . SER A 1 103 ? -0.675 9.681 12.842 1.00 98.00 103 SER A N 1
ATOM 805 C CA . SER A 1 103 ? -1.170 10.868 13.548 1.00 98.00 103 SER A CA 1
ATOM 806 C C . SER A 1 103 ? -2.673 10.770 13.822 1.00 98.00 103 SER A C 1
ATOM 808 O O . SER A 1 103 ? -3.141 11.119 14.905 1.00 98.00 103 SER A O 1
ATOM 810 N N . ARG A 1 104 ? -3.434 10.257 12.852 1.00 97.81 104 ARG A N 1
ATOM 811 C CA . ARG A 1 104 ? -4.891 10.178 12.922 1.00 97.81 104 ARG A CA 1
ATOM 812 C C . ARG A 1 104 ? -5.395 9.071 13.844 1.00 97.81 104 ARG A C 1
ATOM 814 O O . ARG A 1 104 ? -6.384 9.272 14.549 1.00 97.81 104 ARG A O 1
ATOM 821 N N . TRP A 1 105 ? -4.730 7.922 13.849 1.00 97.88 105 TRP A N 1
ATOM 822 C CA . TRP A 1 105 ? -5.093 6.754 14.646 1.00 97.88 105 TRP A CA 1
ATOM 823 C C . TRP A 1 105 ? -3.885 6.243 15.439 1.00 97.88 105 TRP A C 1
ATOM 825 O O . TRP A 1 105 ? -3.368 5.165 15.144 1.00 97.88 105 TRP A O 1
ATOM 835 N N . PRO A 1 106 ? -3.447 6.974 16.480 1.00 97.12 106 PRO A N 1
ATOM 836 C CA . PRO A 1 106 ? -2.221 6.649 17.217 1.00 97.12 106 PRO A CA 1
ATOM 837 C C . PRO A 1 106 ? -2.255 5.278 17.908 1.00 97.12 106 PRO A C 1
ATOM 839 O O . PRO A 1 106 ? -1.207 4.702 18.178 1.00 97.12 106 PRO A O 1
ATOM 842 N N . ASN A 1 107 ? -3.451 4.739 18.164 1.00 97.19 107 ASN A N 1
ATOM 843 C CA . ASN A 1 107 ? -3.647 3.436 18.806 1.00 97.19 107 ASN A CA 1
ATOM 844 C C . ASN A 1 107 ? -3.949 2.300 17.811 1.00 97.19 107 ASN A C 1
ATOM 846 O O . ASN A 1 107 ? -4.166 1.168 18.238 1.00 97.19 107 ASN A O 1
ATOM 850 N N . ALA A 1 108 ? -4.040 2.585 16.507 1.00 98.00 108 ALA A N 1
ATOM 851 C CA . ALA A 1 108 ? -4.322 1.558 15.511 1.00 98.00 108 ALA A CA 1
ATOM 852 C C . ALA A 1 108 ? -3.043 0.819 15.108 1.00 98.00 108 ALA A C 1
ATOM 854 O O . ALA A 1 108 ? -1.996 1.422 14.874 1.00 98.00 108 ALA A O 1
ATOM 855 N N . HIS A 1 109 ? -3.150 -0.496 14.938 1.00 98.25 109 HIS A N 1
ATOM 856 C CA . HIS A 1 109 ? -2.103 -1.290 14.307 1.00 98.25 109 HIS A CA 1
ATOM 857 C C . HIS A 1 109 ? -2.143 -1.067 12.793 1.00 98.25 109 HIS A C 1
ATOM 859 O O . HIS A 1 109 ? -3.116 -1.445 12.141 1.00 98.25 109 HIS A O 1
ATOM 865 N N . ILE A 1 110 ? -1.101 -0.459 12.228 1.00 98.19 110 ILE A N 1
ATOM 866 C CA . ILE A 1 110 ? -1.000 -0.219 10.784 1.00 98.19 110 ILE A CA 1
ATOM 867 C C . ILE A 1 110 ? -0.121 -1.302 10.158 1.00 98.19 110 ILE A C 1
ATOM 869 O O . ILE A 1 110 ? 1.050 -1.436 10.507 1.00 98.19 110 ILE A O 1
ATOM 873 N N . ILE A 1 111 ? -0.693 -2.052 9.221 1.00 98.25 111 ILE A N 1
ATOM 874 C CA . ILE A 1 111 ? -0.034 -3.080 8.419 1.00 98.25 111 ILE A CA 1
ATOM 875 C C . ILE A 1 111 ? 0.186 -2.493 7.025 1.00 98.25 111 ILE A C 1
ATOM 877 O O . ILE A 1 111 ? -0.762 -2.352 6.252 1.00 98.25 111 ILE A O 1
ATOM 881 N N . LEU A 1 112 ? 1.431 -2.146 6.704 1.00 98.31 112 LEU A N 1
ATOM 882 C CA . LEU A 1 112 ? 1.826 -1.818 5.335 1.00 98.31 112 LEU A CA 1
ATOM 883 C C . LEU A 1 112 ? 2.096 -3.123 4.577 1.00 98.31 112 LEU A C 1
ATOM 885 O O . LEU A 1 112 ? 2.886 -3.949 5.028 1.00 98.31 112 LEU A O 1
ATOM 889 N N . LEU A 1 113 ? 1.450 -3.304 3.429 1.00 98.31 113 LEU A N 1
ATOM 890 C CA . LEU A 1 113 ? 1.728 -4.406 2.515 1.00 98.31 113 LEU A CA 1
ATOM 891 C C . LEU A 1 113 ? 2.767 -3.986 1.473 1.00 98.31 113 LEU A C 1
ATOM 893 O O . LEU A 1 113 ? 2.758 -2.853 0.990 1.00 98.31 113 LEU A O 1
ATOM 897 N N . ALA A 1 114 ? 3.630 -4.929 1.100 1.00 97.69 114 ALA A N 1
ATOM 898 C CA . ALA A 1 114 ? 4.569 -4.756 -0.000 1.00 97.69 114 ALA A CA 1
ATOM 899 C C . ALA A 1 114 ? 3.835 -4.490 -1.318 1.00 97.69 114 ALA A C 1
ATOM 901 O O . ALA A 1 114 ? 2.830 -5.139 -1.621 1.00 97.69 114 ALA A O 1
ATOM 902 N N . LEU A 1 115 ? 4.388 -3.599 -2.142 1.00 97.06 115 LEU A N 1
ATOM 903 C CA . LEU A 1 115 ? 4.002 -3.522 -3.542 1.00 97.06 115 LEU A CA 1
ATOM 904 C C . LEU A 1 115 ? 4.317 -4.857 -4.219 1.00 97.06 115 LEU A C 1
ATOM 906 O O . LEU A 1 115 ? 5.439 -5.366 -4.128 1.00 97.06 115 LEU A O 1
ATOM 910 N N . LEU A 1 116 ? 3.310 -5.407 -4.896 1.00 96.06 116 LEU A N 1
ATOM 911 C CA . LEU A 1 116 ? 3.422 -6.655 -5.642 1.00 96.06 116 LEU A CA 1
ATOM 912 C C . LEU A 1 116 ? 4.248 -6.452 -6.925 1.00 96.06 116 LEU A C 1
ATOM 914 O O . LEU A 1 116 ? 4.215 -5.358 -7.502 1.00 96.06 116 LEU A O 1
ATOM 918 N N . PRO A 1 117 ? 4.943 -7.497 -7.417 1.00 94.62 117 PRO A N 1
ATOM 919 C CA . PRO A 1 117 ? 5.539 -7.476 -8.747 1.00 94.62 117 PRO A CA 1
ATOM 920 C C . PRO A 1 117 ? 4.498 -7.126 -9.815 1.00 94.62 117 PRO A C 1
ATOM 922 O O . PRO A 1 117 ? 3.356 -7.582 -9.755 1.00 94.62 117 PRO A O 1
ATOM 925 N N . ARG A 1 118 ? 4.900 -6.334 -10.811 1.00 90.06 118 ARG A N 1
ATOM 926 C CA . ARG A 1 118 ? 4.048 -5.975 -11.951 1.00 90.06 118 ARG A CA 1
ATOM 927 C C . ARG A 1 118 ? 4.843 -5.924 -13.246 1.00 90.06 118 ARG A C 1
ATOM 929 O O . ARG A 1 118 ? 6.023 -5.572 -13.229 1.00 90.06 118 ARG A O 1
ATOM 936 N N . GLY A 1 119 ? 4.166 -6.212 -14.349 1.00 87.50 119 GLY A N 1
ATOM 937 C CA . GLY A 1 119 ? 4.683 -6.005 -15.697 1.00 87.50 119 GLY A CA 1
ATOM 938 C C . GLY A 1 119 ? 4.380 -4.615 -16.256 1.00 87.50 119 GLY A C 1
ATOM 939 O O . GLY A 1 119 ? 3.732 -3.778 -15.618 1.00 87.50 119 GLY A O 1
ATOM 940 N N . CYS A 1 120 ? 4.866 -4.401 -17.470 1.00 81.25 120 CYS A N 1
ATOM 941 C CA . CYS A 1 120 ? 4.626 -3.261 -18.337 1.00 81.25 120 CYS A CA 1
ATOM 942 C C . CYS A 1 120 ? 3.530 -3.609 -19.347 1.00 81.25 120 CYS A C 1
ATOM 944 O O . CYS A 1 120 ? 3.606 -4.635 -20.018 1.00 81.25 120 CYS A O 1
ATOM 946 N N . GLU A 1 121 ? 2.517 -2.756 -19.482 1.00 76.56 121 GLU A N 1
ATOM 947 C CA . GLU A 1 121 ? 1.546 -2.871 -20.570 1.00 76.56 121 GLU A CA 1
ATOM 948 C C . GLU A 1 121 ? 1.333 -1.508 -21.219 1.00 76.56 121 GLU A C 1
ATOM 950 O O . GLU A 1 121 ? 1.212 -0.495 -20.523 1.00 76.56 121 GLU A O 1
ATOM 955 N N . LYS A 1 122 ? 1.196 -1.501 -22.547 1.00 67.38 122 LYS A N 1
ATOM 956 C CA . LYS A 1 122 ? 0.973 -0.291 -23.344 1.00 67.38 122 LYS A CA 1
ATOM 957 C C . LYS A 1 122 ? -0.281 0.471 -22.920 1.00 67.38 122 LYS A C 1
ATOM 959 O O . LYS A 1 122 ? -0.279 1.697 -22.917 1.00 67.38 122 LYS A O 1
ATOM 964 N N . PHE A 1 123 ? -1.331 -0.242 -22.501 1.00 65.44 123 PHE A N 1
ATOM 965 C CA . PHE A 1 123 ? -2.550 0.369 -21.956 1.00 65.44 123 PHE A CA 1
ATOM 966 C C . PHE A 1 123 ? -2.267 1.227 -20.717 1.00 65.44 123 PHE A C 1
ATOM 968 O O . PHE A 1 123 ? -2.876 2.276 -20.527 1.00 65.44 123 PHE A O 1
ATOM 975 N N . PHE A 1 124 ? -1.298 0.816 -19.900 1.00 64.94 124 PHE A N 1
ATOM 976 C CA . PHE A 1 124 ? -0.870 1.572 -18.734 1.00 64.94 124 PHE A CA 1
ATOM 977 C C . PHE A 1 124 ? 0.191 2.614 -19.061 1.00 64.94 124 PHE A C 1
ATOM 979 O O . PHE A 1 124 ? 0.786 3.077 -18.106 1.00 64.94 124 PHE A O 1
ATOM 986 N N . GLY A 1 125 ? 0.399 2.976 -20.338 1.00 59.66 125 GLY A N 1
ATOM 987 C CA . GLY A 1 125 ? 1.334 4.005 -20.822 1.00 59.66 125 GLY A CA 1
ATOM 988 C C . GLY A 1 125 ? 2.811 3.602 -20.788 1.00 59.66 125 GLY A C 1
ATOM 989 O O . GLY A 1 125 ? 3.692 4.433 -20.996 1.00 59.66 125 GLY A O 1
ATOM 990 N N . CYS A 1 126 ? 3.072 2.321 -20.547 1.00 66.38 126 CYS A N 1
ATOM 991 C CA . CYS A 1 126 ? 4.402 1.754 -20.511 1.00 66.38 126 CYS A CA 1
ATOM 992 C C . CYS A 1 126 ? 4.696 1.063 -21.848 1.00 66.38 126 CYS A C 1
ATOM 994 O O . CYS A 1 126 ? 4.022 0.094 -22.196 1.00 66.38 126 CYS A O 1
ATOM 996 N N . GLU A 1 127 ? 5.683 1.547 -22.606 1.00 64.19 127 GLU A N 1
ATOM 997 C CA . GLU A 1 127 ? 6.168 0.848 -23.801 1.00 64.19 127 GLU A CA 1
ATOM 998 C C . GLU A 1 127 ? 7.348 -0.067 -23.431 1.00 64.19 127 GLU A C 1
ATOM 1000 O O . GLU A 1 127 ? 8.379 0.428 -22.968 1.00 64.19 127 GLU A O 1
ATOM 1005 N N . PRO A 1 128 ? 7.228 -1.400 -23.602 1.00 61.78 128 PRO A N 1
ATOM 1006 C CA . PRO A 1 128 ? 8.346 -2.303 -23.364 1.00 61.78 128 PRO A CA 1
ATOM 1007 C C . PRO A 1 128 ? 9.453 -2.041 -24.387 1.00 61.78 128 PRO A C 1
ATOM 1009 O O . PRO A 1 128 ? 9.176 -2.020 -25.589 1.00 61.78 128 PRO A O 1
ATOM 1012 N N . ALA A 1 129 ? 10.697 -1.907 -23.917 1.00 56.34 129 ALA A N 1
ATOM 1013 C CA . ALA A 1 129 ? 11.867 -1.637 -24.760 1.00 56.34 129 ALA A CA 1
ATOM 1014 C C . ALA A 1 129 ? 12.078 -2.692 -25.867 1.00 56.34 129 ALA A C 1
ATOM 1016 O O . ALA A 1 129 ? 12.591 -2.366 -26.933 1.00 56.34 129 ALA A O 1
ATOM 1017 N N . GLU A 1 130 ? 11.636 -3.933 -25.639 1.00 55.03 130 GLU A N 1
ATOM 1018 C CA . GLU A 1 130 ? 11.776 -5.056 -26.573 1.00 55.03 130 GLU A CA 1
ATOM 1019 C C . GLU A 1 130 ? 10.462 -5.834 -26.723 1.00 55.03 130 GLU A C 1
ATOM 1021 O O . GLU A 1 130 ? 10.386 -7.046 -26.516 1.00 55.03 130 GLU A O 1
ATOM 1026 N N . SER A 1 131 ? 9.376 -5.146 -27.078 1.00 54.91 131 SER A N 1
ATOM 1027 C CA . SER A 1 131 ? 8.156 -5.848 -27.485 1.00 54.91 131 SER A CA 1
ATOM 1028 C C . SER A 1 131 ? 8.371 -6.529 -28.845 1.00 54.91 131 SER A C 1
ATOM 1030 O O . SER A 1 131 ? 8.071 -5.973 -29.897 1.00 54.91 131 SER A O 1
ATOM 1032 N N . GLY A 1 132 ? 8.914 -7.751 -28.821 1.00 51.94 132 GLY A N 1
ATOM 1033 C CA . GLY A 1 132 ? 9.031 -8.602 -30.003 1.00 51.94 132 GLY A CA 1
ATOM 1034 C C . GLY A 1 132 ? 7.674 -8.791 -30.706 1.00 51.94 132 GLY A C 1
ATOM 1035 O O . GLY A 1 132 ? 6.617 -8.662 -30.070 1.00 51.94 132 GLY A O 1
ATOM 1036 N N . PRO A 1 133 ? 7.666 -9.088 -32.017 1.00 45.50 133 PRO A N 1
ATOM 1037 C CA . PRO A 1 133 ? 6.430 -9.231 -32.780 1.00 45.50 133 PRO A CA 1
ATOM 1038 C C . PRO A 1 133 ? 5.519 -10.295 -32.142 1.00 45.50 133 PRO A C 1
ATOM 1040 O O . PRO A 1 133 ? 5.872 -11.468 -32.075 1.00 45.50 133 PRO A O 1
ATOM 1043 N N . GLY A 1 134 ? 4.350 -9.866 -31.645 1.00 54.44 134 GLY A N 1
ATOM 1044 C CA . GLY A 1 134 ? 3.339 -10.727 -31.011 1.00 54.44 134 GLY A CA 1
ATOM 1045 C C . GLY A 1 134 ? 3.032 -10.442 -29.533 1.00 54.44 134 GLY A C 1
ATOM 1046 O O . GLY A 1 134 ? 2.021 -10.931 -29.036 1.00 54.44 134 GLY A O 1
ATOM 1047 N N . SER A 1 135 ? 3.811 -9.606 -28.833 1.00 59.00 135 SER A N 1
ATOM 1048 C CA . SER A 1 135 ? 3.601 -9.341 -27.392 1.00 59.00 135 SER A CA 1
ATOM 1049 C C . SER A 1 135 ? 2.337 -8.529 -27.051 1.00 59.00 135 SER A C 1
ATOM 1051 O O . SER A 1 135 ? 2.012 -8.340 -25.879 1.00 59.00 135 SER A O 1
ATOM 1053 N N . GLN A 1 136 ? 1.623 -8.011 -28.058 1.00 61.91 136 GLN A N 1
ATOM 1054 C CA . GLN A 1 136 ? 0.497 -7.075 -27.902 1.00 61.91 136 GLN A CA 1
ATOM 1055 C C . GLN A 1 136 ? 0.820 -5.865 -26.996 1.00 61.91 136 GLN A C 1
ATOM 1057 O O . GLN A 1 136 ? -0.076 -5.294 -26.378 1.00 61.91 136 GLN A O 1
ATOM 1062 N N . GLY A 1 137 ? 2.097 -5.474 -26.895 1.00 67.38 137 GLY A N 1
ATOM 1063 C CA . GLY A 1 137 ? 2.531 -4.378 -26.027 1.00 67.38 137 GLY A CA 1
ATOM 1064 C C . GLY A 1 137 ? 2.500 -4.714 -24.534 1.00 67.38 137 GLY A C 1
ATOM 1065 O O . GLY A 1 137 ? 2.322 -3.807 -23.726 1.00 67.38 137 GLY A O 1
ATOM 1066 N N . ARG A 1 138 ? 2.635 -5.992 -24.162 1.00 74.56 138 ARG A N 1
ATOM 1067 C CA . ARG A 1 138 ? 2.730 -6.456 -22.770 1.00 74.56 138 ARG A CA 1
ATOM 1068 C C . ARG A 1 138 ? 4.081 -7.119 -22.507 1.00 74.56 138 ARG A C 1
ATOM 1070 O O . ARG A 1 138 ? 4.570 -7.879 -23.338 1.00 74.56 138 ARG A O 1
ATOM 1077 N N . ASP A 1 139 ? 4.648 -6.855 -21.339 1.00 82.06 139 ASP A N 1
ATOM 1078 C CA . ASP A 1 139 ? 5.876 -7.459 -20.827 1.00 82.06 139 ASP A CA 1
ATOM 1079 C C . ASP A 1 139 ? 5.720 -7.746 -19.327 1.00 82.06 139 ASP A C 1
ATOM 1081 O O . ASP A 1 139 ? 5.637 -6.836 -18.503 1.00 82.06 139 ASP A O 1
ATOM 1085 N N . PHE A 1 140 ? 5.671 -9.030 -18.976 1.00 85.31 140 PHE A N 1
ATOM 1086 C CA . PHE A 1 140 ? 5.571 -9.515 -17.596 1.00 85.31 140 PHE A CA 1
ATOM 1087 C C . PHE A 1 140 ? 6.855 -10.215 -17.132 1.00 85.31 140 PHE A C 1
ATOM 1089 O O . PHE A 1 140 ? 6.809 -11.041 -16.220 1.00 85.31 140 PHE A O 1
ATOM 1096 N N . SER A 1 141 ? 7.991 -9.924 -17.772 1.00 85.31 141 SER A N 1
ATOM 1097 C CA . SER A 1 141 ? 9.291 -10.450 -17.361 1.00 85.31 141 SER A CA 1
ATOM 1098 C C . SER A 1 141 ? 9.658 -10.018 -15.936 1.00 85.31 141 SER A C 1
ATOM 1100 O O . SER A 1 141 ? 9.191 -9.001 -15.412 1.00 85.31 141 SER A O 1
ATOM 1102 N N . TYR A 1 142 ? 10.492 -10.832 -15.285 1.00 84.75 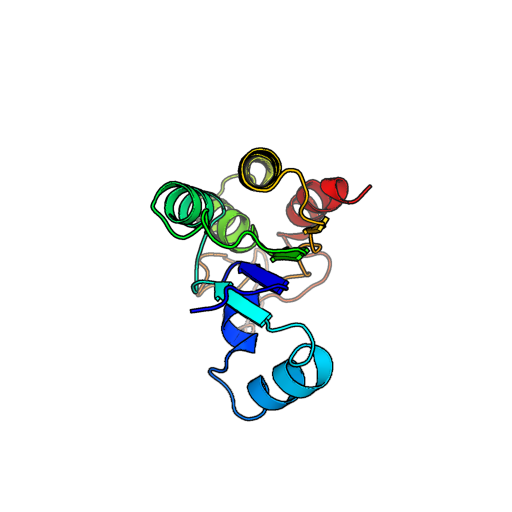142 TYR A N 1
ATOM 1103 C CA . TYR A 1 142 ? 11.057 -10.531 -13.977 1.00 84.75 142 TYR A CA 1
ATOM 1104 C C . TYR A 1 142 ? 12.592 -10.588 -14.047 1.00 84.75 142 TYR A C 1
ATOM 1106 O O . TYR A 1 142 ? 13.122 -11.615 -14.478 1.00 84.75 142 TYR A O 1
ATOM 1114 N N . PRO A 1 143 ? 13.313 -9.548 -13.587 1.00 90.12 143 PRO A N 1
ATOM 1115 C CA . PRO A 1 143 ? 12.794 -8.271 -13.088 1.00 90.12 143 PRO A CA 1
ATOM 1116 C C . PRO A 1 143 ? 12.135 -7.440 -14.202 1.00 90.12 143 PRO A C 1
ATOM 1118 O O . PRO A 1 143 ? 12.580 -7.474 -15.342 1.00 90.12 143 PRO A O 1
ATOM 1121 N N . SER A 1 144 ? 11.097 -6.674 -13.860 1.00 89.44 144 SER A N 1
ATOM 1122 C CA . SER A 1 144 ? 10.456 -5.738 -14.788 1.00 89.44 144 SER A CA 1
ATOM 1123 C C . SER A 1 144 ? 11.051 -4.338 -14.645 1.00 89.44 144 SER A C 1
ATOM 1125 O O . SER A 1 144 ? 11.785 -4.048 -13.692 1.00 89.44 144 SER A O 1
ATOM 1127 N N . ILE A 1 145 ? 10.655 -3.411 -15.523 1.00 87.12 145 ILE A N 1
ATOM 1128 C CA . ILE A 1 145 ? 11.047 -1.996 -15.408 1.00 87.12 145 ILE A CA 1
ATOM 1129 C C . ILE A 1 145 ? 10.630 -1.359 -14.067 1.00 87.12 145 ILE A C 1
ATOM 1131 O O . ILE A 1 145 ? 11.209 -0.364 -13.630 1.00 87.12 145 ILE A O 1
ATOM 1135 N N . PHE A 1 146 ? 9.623 -1.929 -13.395 1.00 91.50 146 PHE A N 1
ATOM 1136 C CA . PHE A 1 146 ? 9.126 -1.437 -12.114 1.00 91.50 146 PHE A CA 1
ATOM 1137 C C . PHE A 1 146 ? 9.915 -1.994 -10.933 1.00 91.50 146 PHE A C 1
ATOM 1139 O O . PHE A 1 146 ? 9.904 -1.363 -9.875 1.00 91.50 146 PHE A O 1
ATOM 1146 N N . THR A 1 147 ? 10.619 -3.122 -11.094 1.00 93.06 147 THR A N 1
ATOM 1147 C CA . THR A 1 147 ? 11.321 -3.812 -10.002 1.00 93.06 147 THR A CA 1
ATOM 1148 C C . THR A 1 147 ? 12.227 -2.875 -9.195 1.00 93.06 147 THR A C 1
ATOM 1150 O O . THR A 1 147 ? 12.061 -2.840 -7.977 1.00 93.06 147 THR A O 1
ATOM 1153 N N . PRO A 1 148 ? 13.093 -2.024 -9.789 1.00 92.69 148 PRO A N 1
ATOM 1154 C CA . PRO A 1 148 ? 13.930 -1.115 -9.001 1.00 92.69 148 PRO A CA 1
ATOM 1155 C C . PRO A 1 148 ? 13.132 -0.121 -8.144 1.00 92.69 148 PRO A C 1
ATOM 1157 O O . PRO A 1 148 ? 13.541 0.215 -7.032 1.00 92.69 148 PRO A O 1
ATOM 1160 N N . SER A 1 149 ? 11.993 0.367 -8.644 1.00 93.50 149 SER A N 1
ATOM 1161 C CA . SER A 1 149 ? 11.153 1.313 -7.902 1.00 93.50 149 SER A CA 1
ATOM 1162 C C . SER A 1 149 ? 10.297 0.612 -6.845 1.00 93.50 149 SER A C 1
ATOM 1164 O O . SER A 1 149 ? 10.147 1.142 -5.748 1.00 93.50 149 SER A O 1
ATOM 1166 N N . ILE A 1 150 ? 9.801 -0.595 -7.136 1.00 95.25 150 ILE A N 1
ATOM 1167 C CA . ILE A 1 150 ? 9.117 -1.462 -6.168 1.00 95.25 150 ILE A CA 1
ATOM 1168 C C . ILE A 1 150 ? 10.046 -1.766 -4.997 1.00 95.25 150 ILE A C 1
ATOM 1170 O O . ILE A 1 150 ? 9.655 -1.548 -3.856 1.00 95.25 150 ILE A O 1
ATOM 1174 N N . THR A 1 151 ? 11.291 -2.173 -5.263 1.00 94.69 151 THR A N 1
ATOM 1175 C CA . THR A 1 151 ? 12.288 -2.423 -4.213 1.00 94.69 151 THR A CA 1
ATOM 1176 C C . THR A 1 151 ? 12.479 -1.188 -3.338 1.00 94.69 151 THR A C 1
ATOM 1178 O O . THR A 1 151 ? 12.419 -1.289 -2.120 1.00 94.69 151 THR A O 1
ATOM 1181 N N . LYS A 1 152 ? 12.607 0.006 -3.933 1.00 94.25 152 LYS A N 1
ATOM 1182 C CA . LYS A 1 152 ? 12.738 1.260 -3.169 1.00 94.25 152 LYS A CA 1
ATOM 1183 C C . LYS A 1 152 ? 11.544 1.545 -2.255 1.00 94.25 152 LYS A C 1
ATOM 1185 O O . LYS A 1 152 ? 11.746 2.090 -1.173 1.00 94.25 152 LYS A O 1
ATOM 1190 N N . VAL A 1 153 ? 10.320 1.226 -2.675 1.00 94.50 153 VAL A N 1
ATOM 1191 C CA . VAL A 1 153 ? 9.135 1.366 -1.813 1.00 94.50 153 VAL A CA 1
ATOM 1192 C C . VAL A 1 153 ? 9.129 0.286 -0.730 1.00 94.50 153 VAL A C 1
ATOM 1194 O O . VAL A 1 153 ? 8.896 0.598 0.432 1.00 94.50 153 VAL A O 1
ATOM 1197 N N . ASN A 1 154 ? 9.435 -0.961 -1.083 1.00 96.31 154 ASN A N 1
ATOM 1198 C CA . ASN A 1 154 ? 9.353 -2.098 -0.168 1.00 96.31 154 ASN A CA 1
ATOM 1199 C C . ASN A 1 154 ? 10.434 -2.098 0.924 1.00 96.31 154 ASN A C 1
ATOM 1201 O O . ASN A 1 154 ? 10.206 -2.706 1.960 1.00 96.31 154 ASN A O 1
ATOM 1205 N N . VAL A 1 155 ? 11.531 -1.345 0.771 1.00 93.50 155 VAL A N 1
ATOM 1206 C CA . VAL A 1 155 ? 12.491 -1.078 1.867 1.00 93.50 155 VAL A CA 1
ATOM 1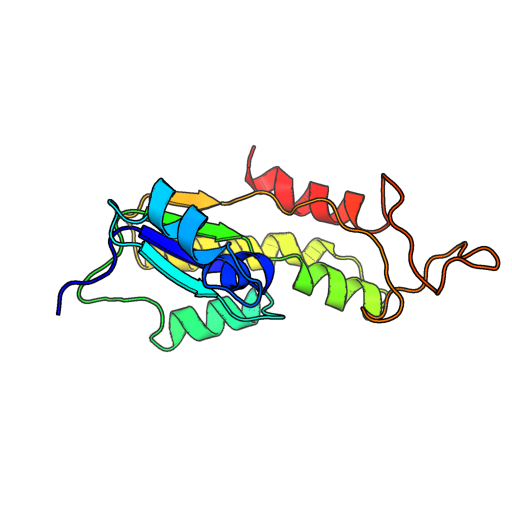207 C C . VAL A 1 155 ? 11.816 -0.431 3.089 1.00 93.50 155 VAL A C 1
ATOM 1209 O O . VAL A 1 155 ? 12.347 -0.487 4.186 1.00 93.50 155 VAL A O 1
ATOM 1212 N N . LEU A 1 156 ? 10.621 0.162 2.956 1.00 87.31 156 LEU A N 1
ATOM 1213 C CA . LEU A 1 156 ? 9.842 0.648 4.108 1.00 87.31 156 LEU A CA 1
ATOM 1214 C C . LEU A 1 156 ? 9.368 -0.462 5.067 1.00 87.31 156 LEU A C 1
ATOM 1216 O O . LEU A 1 156 ? 8.801 -0.145 6.112 1.00 87.31 156 LEU A O 1
ATOM 1220 N N . LEU A 1 157 ? 9.524 -1.729 4.684 1.00 85.94 157 LEU A N 1
ATOM 1221 C CA . LEU A 1 157 ? 9.135 -2.899 5.470 1.00 85.94 157 LEU A CA 1
ATOM 1222 C C . LEU A 1 157 ? 10.286 -3.484 6.300 1.00 85.94 157 LEU A C 1
ATOM 1224 O O . LEU A 1 157 ? 10.032 -4.377 7.108 1.00 85.94 157 LEU A O 1
ATOM 1228 N N . GLU A 1 158 ? 11.513 -3.018 6.067 1.00 74.75 158 GLU A N 1
ATOM 1229 C CA . GLU A 1 158 ? 12.739 -3.409 6.777 1.00 74.75 158 GLU A CA 1
ATOM 1230 C C . GLU A 1 158 ? 12.994 -2.480 7.973 1.00 74.75 158 GLU A C 1
ATOM 1232 O O . GLU A 1 158 ? 13.400 -3.002 9.036 1.00 74.75 158 GLU A O 1
#

Secondary structure (DSSP, 8-state):
----SEEEEESHHHHGGG-SSTTHHHHHHHHHGGG-EEEEE-TT--HHHHHHHIIIIIS-SSS--SEEEEE--HHHHHHHHHTT--TTHHHHHHHHHHHHHHHH-TTSEEEEPPPPP--EEGGGTPPPTT--TTSTTEE--SS-TTHHHHHHHHGGG-

Organism: Chlorella variabilis (NCBI:txid554065)

pLDDT: mean 88.4, std 13.21, range [45.5, 98.69]